Protein AF-A0A246GGW3-F1 (afdb_monomer_lite)

Foldseek 3Di:
DALVVLVVVLCVVDPLVVQLVLLCVQPVPGSDPVPDDSVSSVVSSCVVVPDQDPVNVVVVVVVVVVVVVVVVVVQVVCVVVPQDDPVDCPSVVD

pLDDT: mean 91.03, std 3.78, range [75.56, 97.62]

Secondary structure (DSSP, 8-state):
--HHHHHHHHHHHS-HHHHHHHHHHHHSS-S-GGGS-HHHHHHHHHHHSPPPPHHHHHHHHHHHHHHHHHHHHHHHHHHHTTS-BTTB-TTTT-

Organism: NCBI:txid2906077

Radius of gyration: 23.51 Å; chains: 1; bounding box: 51×29×57 Å

Sequence (94 aa):
MNTQDKINALCSKFSASALSKAVYMETKRTTDITELSREEVEALYTRFFPKKSAIDFLFEMEQERELKRLRSVIIKEAQFIGIYTPESWVTFNR

Structure (mmCIF, N/CA/C/O backbone):
data_AF-A0A246GGW3-F1
#
_entry.id   AF-A0A246GGW3-F1
#
loop_
_atom_site.group_PDB
_atom_site.id
_atom_site.type_symbol
_atom_site.label_atom_id
_atom_site.label_alt_id
_atom_site.label_comp_id
_atom_site.label_asym_id
_atom_site.label_entity_id
_atom_site.label_seq_id
_atom_site.pdbx_PDB_ins_code
_atom_site.Cartn_x
_atom_site.Cartn_y
_atom_site.Cartn_z
_atom_site.occupancy
_atom_site.B_iso_or_equiv
_atom_site.auth_seq_id
_atom_site.auth_comp_id
_atom_site.auth_asym_id
_atom_site.auth_atom_id
_atom_site.pdbx_PDB_model_num
ATOM 1 N N . MET A 1 1 ? 2.718 -4.971 15.854 1.00 75.56 1 MET A N 1
ATOM 2 C CA . MET A 1 1 ? 2.214 -3.616 16.156 1.00 75.56 1 MET A CA 1
ATOM 3 C C . MET A 1 1 ? 1.232 -3.702 17.295 1.00 75.56 1 MET A C 1
ATOM 5 O O . MET A 1 1 ? 0.302 -4.502 17.214 1.00 75.56 1 MET A O 1
ATOM 9 N N . ASN A 1 2 ? 1.458 -2.895 18.325 1.00 90.31 2 ASN A N 1
ATOM 10 C CA . ASN A 1 2 ? 0.482 -2.651 19.375 1.00 90.31 2 ASN A CA 1
ATOM 11 C C . ASN A 1 2 ? -0.686 -1.812 18.813 1.00 90.31 2 ASN A C 1
ATOM 13 O O . ASN A 1 2 ? -0.571 -1.197 17.753 1.00 90.31 2 ASN A O 1
ATOM 17 N N . THR A 1 3 ? -1.808 -1.779 19.526 1.00 89.94 3 THR A N 1
ATOM 18 C CA . THR A 1 3 ? -3.007 -0.989 19.197 1.00 89.94 3 THR A CA 1
ATOM 19 C C . THR A 1 3 ? -2.654 0.481 18.954 1.00 89.94 3 THR A C 1
ATOM 21 O O . THR A 1 3 ? -3.074 1.056 17.954 1.00 89.94 3 THR A O 1
ATOM 24 N N . GLN A 1 4 ? -1.796 1.063 19.801 1.00 91.06 4 GLN A N 1
ATOM 25 C CA . GLN A 1 4 ? -1.368 2.457 19.659 1.00 91.06 4 GLN A CA 1
ATOM 26 C C . GLN A 1 4 ? -0.592 2.708 18.361 1.00 91.06 4 GLN A C 1
ATOM 28 O O . GLN A 1 4 ? -0.801 3.725 17.707 1.00 91.06 4 GLN A O 1
ATOM 33 N N . ASP A 1 5 ? 0.252 1.764 17.936 1.00 92.88 5 ASP A N 1
ATOM 34 C CA . ASP A 1 5 ? 0.987 1.892 16.675 1.00 92.88 5 ASP A CA 1
ATOM 35 C C . ASP A 1 5 ? 0.021 1.916 15.482 1.00 92.88 5 ASP A C 1
ATOM 37 O O . ASP A 1 5 ? 0.244 2.637 14.511 1.00 92.88 5 ASP A O 1
ATOM 41 N N . LYS A 1 6 ? -1.068 1.134 15.548 1.00 92.25 6 LYS A N 1
ATOM 42 C CA . LYS A 1 6 ? -2.093 1.063 14.489 1.00 92.25 6 LYS A CA 1
ATOM 43 C C . LYS A 1 6 ? -2.883 2.359 14.400 1.00 92.25 6 LYS A C 1
ATOM 45 O O . LYS A 1 6 ? -3.092 2.857 13.296 1.00 92.25 6 LYS A O 1
ATOM 50 N N . ILE A 1 7 ? -3.238 2.932 15.548 1.00 91.81 7 ILE A N 1
ATOM 51 C CA . ILE A 1 7 ? -3.861 4.257 15.637 1.00 91.81 7 ILE A CA 1
ATOM 52 C C . ILE A 1 7 ? -2.932 5.316 15.039 1.00 91.81 7 ILE A C 1
ATOM 54 O O . ILE A 1 7 ? -3.346 6.059 14.155 1.00 91.81 7 ILE A O 1
ATOM 58 N N . ASN A 1 8 ? -1.658 5.336 15.437 1.00 93.88 8 ASN A N 1
ATOM 59 C CA . ASN A 1 8 ? -0.682 6.296 14.919 1.00 93.88 8 ASN A CA 1
ATOM 60 C C . ASN A 1 8 ? -0.514 6.174 13.394 1.00 93.88 8 ASN A C 1
ATOM 62 O O . ASN A 1 8 ? -0.479 7.182 12.692 1.00 93.88 8 ASN A O 1
ATOM 66 N N . ALA A 1 9 ? -0.466 4.949 12.865 1.00 92.75 9 ALA A N 1
ATOM 67 C CA . ALA A 1 9 ? -0.391 4.706 11.427 1.00 92.75 9 ALA A CA 1
ATOM 68 C C . ALA A 1 9 ? -1.649 5.191 10.679 1.00 92.75 9 ALA A C 1
ATOM 70 O O . ALA A 1 9 ? -1.533 5.782 9.604 1.00 92.75 9 ALA A O 1
ATOM 71 N N . LEU A 1 10 ? -2.843 4.987 11.246 1.00 92.19 10 LEU A N 1
ATOM 72 C CA . LEU A 1 10 ? -4.099 5.501 10.690 1.00 92.19 10 LEU A CA 1
ATOM 73 C C . LEU A 1 10 ? -4.126 7.037 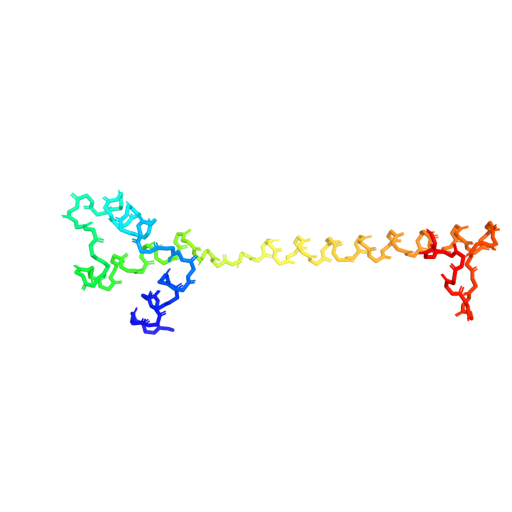10.694 1.00 92.19 10 LEU A C 1
ATOM 75 O O . LEU A 1 10 ? -4.424 7.638 9.662 1.00 92.19 10 LEU A O 1
ATOM 79 N N . CYS A 1 11 ? -3.733 7.666 11.803 1.00 92.69 11 CYS A N 1
ATOM 80 C CA . CYS A 1 11 ? -3.631 9.123 11.930 1.00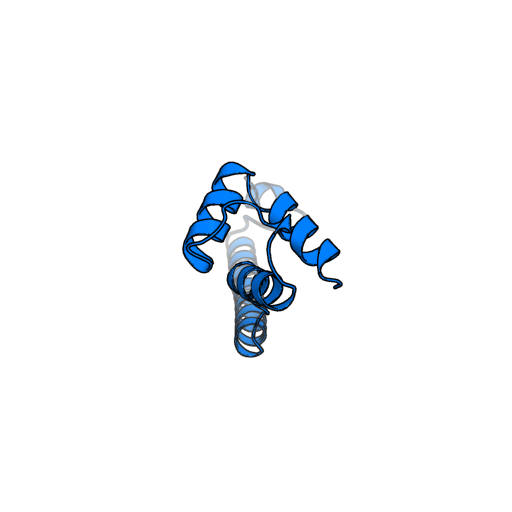 92.69 11 CYS A CA 1
ATOM 81 C C . CYS A 1 11 ? -2.564 9.734 11.008 1.00 92.69 11 CYS A C 1
ATOM 83 O O . CYS A 1 11 ? -2.714 10.866 10.565 1.00 92.69 11 CYS A O 1
ATOM 85 N N . SER A 1 12 ? -1.493 8.999 10.698 1.00 93.62 12 SER A N 1
ATOM 86 C CA . SER A 1 12 ? -0.462 9.458 9.762 1.00 93.62 12 SER A CA 1
ATOM 87 C C . SER A 1 12 ? -0.900 9.361 8.300 1.00 93.62 12 SER A C 1
ATOM 89 O O . SER A 1 12 ? -0.416 10.135 7.477 1.00 93.62 12 SER A O 1
ATOM 91 N N . LYS A 1 13 ? -1.752 8.390 7.950 1.00 91.56 13 LYS A N 1
ATOM 92 C CA . LYS A 1 13 ? -2.182 8.150 6.564 1.00 91.56 13 LYS A CA 1
ATOM 93 C C . LYS A 1 13 ? -3.375 9.013 6.159 1.00 91.56 13 LYS A C 1
ATOM 95 O O . LYS A 1 13 ? -3.495 9.371 4.989 1.00 91.56 13 LYS A O 1
ATOM 100 N N . PHE A 1 14 ? -4.263 9.322 7.100 1.00 93.06 14 PHE A N 1
ATOM 101 C CA . PHE A 1 14 ? -5.519 10.016 6.831 1.00 93.06 14 PHE A CA 1
ATOM 102 C C . PHE A 1 14 ? -5.613 11.329 7.601 1.00 93.06 14 PHE A C 1
ATOM 104 O O . PHE A 1 14 ? -5.144 11.441 8.728 1.00 93.06 14 PHE A O 1
ATOM 111 N N . SER A 1 15 ? -6.284 12.322 7.014 1.00 93.19 15 SER A N 1
ATOM 112 C CA . SER A 1 15 ? -6.654 13.526 7.756 1.00 93.19 15 SER A CA 1
ATOM 113 C C . SER A 1 15 ? -7.637 13.184 8.879 1.00 93.19 15 SER A C 1
ATOM 115 O O . SER A 1 15 ? -8.435 12.250 8.758 1.00 93.19 15 SER A O 1
ATOM 117 N N . ALA A 1 16 ? -7.642 13.984 9.949 1.00 90.44 16 ALA A N 1
ATOM 118 C CA . ALA A 1 16 ? -8.540 13.778 11.087 1.00 90.44 16 ALA A CA 1
ATOM 119 C C . ALA A 1 16 ? -10.024 13.694 10.672 1.00 90.44 16 ALA A C 1
ATOM 121 O O . ALA A 1 16 ? -10.772 12.882 11.208 1.00 90.44 16 ALA A O 1
ATOM 122 N N . SER A 1 17 ? -10.444 14.480 9.672 1.00 92.62 17 SER A N 1
ATOM 123 C CA . SER A 1 17 ? -11.821 14.482 9.160 1.00 92.62 17 SER A CA 1
ATOM 124 C C . SER A 1 17 ? -12.177 13.255 8.316 1.00 92.62 17 SER A C 1
ATOM 126 O O . SER A 1 17 ? -13.335 12.842 8.287 1.00 92.62 17 SER A O 1
ATOM 128 N N . ALA A 1 18 ? -11.212 12.673 7.600 1.00 91.38 18 ALA A N 1
ATOM 129 C CA . ALA A 1 18 ? -11.422 11.434 6.858 1.00 91.38 18 ALA A CA 1
ATOM 130 C C . ALA A 1 18 ? -11.462 10.238 7.815 1.00 91.38 18 ALA A C 1
ATOM 132 O O . ALA A 1 18 ? -12.324 9.369 7.685 1.00 91.38 18 ALA A O 1
ATOM 133 N N . LEU A 1 19 ? -10.569 10.238 8.806 1.00 92.12 19 LEU A N 1
ATOM 134 C CA . LEU A 1 19 ? -10.502 9.195 9.817 1.00 92.12 19 LEU A CA 1
ATOM 135 C C . LEU A 1 19 ? -11.772 9.164 10.669 1.00 92.12 19 LEU A C 1
ATOM 137 O O . LEU A 1 19 ? -12.357 8.100 10.826 1.00 92.12 19 LEU A O 1
ATOM 141 N N . SER A 1 20 ? -12.265 10.316 11.127 1.00 91.81 20 SER A N 1
ATOM 142 C CA . SER A 1 20 ? -13.497 10.387 11.921 1.00 91.81 20 SER A CA 1
ATOM 143 C C . SER A 1 20 ? -14.723 9.861 11.172 1.00 91.81 20 SER A C 1
ATOM 145 O O . SER A 1 20 ? -15.538 9.125 11.730 1.00 91.81 20 SER A O 1
ATOM 147 N N . LYS A 1 21 ? -14.825 10.162 9.872 1.00 92.81 21 LYS A N 1
ATOM 148 C CA . LYS A 1 21 ? -15.858 9.597 8.995 1.00 92.81 21 LYS A CA 1
ATOM 149 C C . LYS A 1 21 ? -15.712 8.086 8.836 1.00 92.81 21 LYS A C 1
ATOM 151 O O . LYS A 1 21 ? -16.720 7.389 8.865 1.00 92.81 21 LYS A O 1
ATOM 156 N N . ALA A 1 22 ? -14.492 7.578 8.664 1.00 90.06 22 ALA A N 1
ATOM 157 C CA . ALA A 1 22 ? -14.238 6.142 8.556 1.00 90.06 22 ALA A CA 1
ATOM 158 C C . ALA A 1 22 ? -14.601 5.401 9.853 1.00 90.06 22 ALA A C 1
ATOM 160 O O . ALA A 1 22 ? -15.311 4.399 9.804 1.00 90.06 22 ALA A O 1
ATOM 161 N N . VAL A 1 23 ? -14.204 5.942 11.008 1.00 92.69 23 VAL A N 1
ATOM 162 C CA . VAL A 1 23 ? -14.546 5.411 12.338 1.00 92.69 23 VAL A CA 1
ATOM 163 C C . VAL A 1 23 ? -16.064 5.357 12.527 1.00 92.69 23 VAL A C 1
ATOM 165 O O . VAL A 1 23 ? -16.605 4.323 12.927 1.00 92.69 23 VAL A O 1
ATOM 168 N N . TYR A 1 24 ? -16.769 6.429 12.162 1.00 91.88 24 TYR A N 1
ATOM 169 C CA . TYR A 1 24 ? -18.228 6.458 12.233 1.00 91.88 24 TYR A CA 1
ATOM 170 C C . TYR A 1 24 ? -18.882 5.496 11.241 1.00 91.88 24 TYR A C 1
ATOM 172 O O . TYR A 1 24 ? -19.892 4.873 11.553 1.00 91.88 24 TYR A O 1
ATOM 180 N N . MET A 1 25 ? -18.318 5.335 10.043 1.00 88.88 25 MET A N 1
ATOM 181 C CA . MET A 1 25 ? -18.847 4.401 9.054 1.00 88.88 25 MET A CA 1
ATOM 182 C C . MET A 1 25 ? -18.760 2.945 9.513 1.00 88.88 25 MET A C 1
ATOM 184 O O . MET A 1 25 ? -19.723 2.218 9.271 1.00 88.88 25 MET A O 1
ATOM 188 N N . GLU A 1 26 ? -17.674 2.556 10.181 1.00 85.44 26 GLU A N 1
ATOM 189 C CA . GLU A 1 26 ? -17.476 1.193 10.690 1.00 85.44 26 GLU A CA 1
ATOM 190 C C . GLU A 1 26 ? -18.250 0.924 11.984 1.00 85.44 26 GLU A C 1
ATOM 192 O O . GLU A 1 26 ? -18.895 -0.113 12.104 1.00 85.44 26 GLU A O 1
ATOM 197 N N . THR A 1 27 ? -18.233 1.852 12.946 1.00 87.00 27 THR A N 1
ATOM 198 C CA . THR A 1 27 ? -18.844 1.605 14.268 1.00 87.00 27 THR A CA 1
ATOM 199 C C . THR A 1 27 ? -20.289 2.059 14.389 1.00 87.00 27 THR A C 1
ATOM 201 O O . THR A 1 27 ? -21.010 1.579 15.261 1.00 87.00 27 THR A O 1
ATOM 204 N N . LYS A 1 28 ? -20.709 3.038 13.575 1.00 88.12 28 LYS A N 1
ATOM 205 C CA . LYS A 1 28 ? -21.986 3.768 13.702 1.00 88.12 28 LYS A CA 1
ATOM 206 C C . LYS A 1 28 ? -22.226 4.396 15.085 1.00 88.12 28 LYS A C 1
ATOM 208 O O . LYS A 1 28 ? -23.343 4.819 15.368 1.00 88.12 28 LYS A O 1
ATOM 213 N N . ARG A 1 29 ? -21.194 4.476 15.934 1.00 90.50 29 ARG A N 1
ATOM 214 C CA . ARG A 1 29 ? -21.293 4.872 17.347 1.00 90.50 29 ARG A CA 1
ATOM 215 C C . ARG A 1 29 ? -20.476 6.116 17.659 1.00 90.50 29 ARG A C 1
ATOM 217 O O . ARG A 1 29 ? -20.979 7.015 18.319 1.00 90.50 29 ARG A O 1
ATOM 224 N N . THR A 1 30 ? -19.229 6.155 17.200 1.00 90.94 30 THR A N 1
ATOM 225 C CA . THR A 1 30 ? -18.281 7.219 17.539 1.00 90.94 30 THR A CA 1
ATOM 226 C C . THR A 1 30 ? -17.566 7.733 16.299 1.00 90.94 30 THR A C 1
ATOM 228 O O . THR A 1 30 ? -17.541 7.083 15.256 1.00 90.94 30 THR A O 1
ATOM 231 N N . THR A 1 31 ? -17.015 8.933 16.408 1.00 90.06 31 THR A N 1
ATOM 232 C CA . THR A 1 31 ? -16.100 9.538 15.436 1.00 90.06 31 THR A CA 1
ATOM 233 C C . THR A 1 31 ? -14.660 9.551 15.942 1.00 90.06 31 THR A C 1
ATOM 235 O O . THR A 1 31 ? -13.761 9.920 15.187 1.00 90.06 31 THR A O 1
ATOM 238 N N . ASP A 1 32 ? -14.437 9.193 17.208 1.00 89.94 32 ASP A N 1
ATOM 239 C CA . ASP A 1 32 ? -13.125 9.199 17.844 1.00 89.94 32 ASP A CA 1
ATOM 240 C C . ASP A 1 32 ? -12.504 7.798 17.800 1.00 89.94 32 ASP A C 1
ATOM 242 O O . ASP A 1 32 ? -13.083 6.814 18.260 1.00 89.94 32 ASP A O 1
ATOM 246 N N . ILE A 1 33 ? -11.302 7.707 17.229 1.00 89.19 33 ILE A N 1
ATOM 247 C CA . ILE A 1 33 ? -10.556 6.451 17.124 1.00 89.19 33 ILE A CA 1
ATOM 248 C C . ILE A 1 33 ? -10.059 5.951 18.489 1.00 89.19 33 ILE A C 1
ATOM 250 O O . ILE A 1 33 ? -9.808 4.760 18.652 1.00 89.19 33 ILE A O 1
ATOM 254 N N . THR A 1 34 ? -9.906 6.838 19.474 1.00 89.12 34 THR A N 1
ATOM 255 C CA . THR A 1 34 ? -9.420 6.484 20.816 1.00 89.12 34 THR A CA 1
ATOM 256 C C . THR A 1 34 ? -10.477 5.770 21.658 1.00 89.12 34 THR A C 1
ATOM 258 O O . THR A 1 34 ? -10.135 5.050 22.592 1.00 89.12 34 THR A O 1
ATOM 261 N N . GLU A 1 35 ? -11.753 5.900 21.285 1.00 90.88 35 GLU A N 1
ATOM 262 C CA . GLU A 1 35 ? -12.888 5.209 21.907 1.00 90.88 35 GLU A CA 1
ATOM 263 C C . GLU A 1 35 ? -13.138 3.806 21.330 1.00 90.88 35 GLU A C 1
ATOM 265 O O . GLU A 1 35 ? -14.121 3.140 21.686 1.00 90.88 35 GLU A O 1
ATOM 270 N N . LEU A 1 36 ? -12.295 3.371 20.393 1.00 90.75 36 LEU A N 1
ATOM 271 C CA . LEU A 1 36 ? -12.374 2.046 19.801 1.00 90.75 36 LEU A CA 1
ATOM 272 C C . LEU A 1 36 ? -11.724 1.004 20.707 1.00 90.75 36 LEU A C 1
ATOM 274 O O . LEU A 1 36 ? -10.630 1.189 21.244 1.00 90.75 36 LEU A O 1
ATOM 278 N N . SER A 1 37 ? -12.385 -0.144 20.808 1.00 91.94 37 SER A N 1
ATOM 279 C CA . SER A 1 37 ? -11.785 -1.365 21.332 1.00 91.94 37 SER A CA 1
ATOM 280 C C . SER A 1 37 ? -10.614 -1.814 20.456 1.00 91.94 37 SER A C 1
ATOM 282 O O . SER A 1 37 ? -10.476 -1.433 19.289 1.00 91.94 37 SER A O 1
ATOM 284 N N . ARG A 1 38 ? -9.757 -2.673 21.009 1.00 92.00 38 ARG A N 1
ATOM 285 C CA . ARG A 1 38 ? -8.619 -3.236 20.272 1.00 92.00 38 ARG A CA 1
ATOM 286 C C . ARG A 1 38 ? -9.076 -3.943 18.995 1.00 92.00 38 ARG A C 1
ATOM 288 O O . ARG A 1 38 ? -8.422 -3.826 17.962 1.00 92.00 38 ARG A O 1
ATOM 295 N N . GLU A 1 39 ? -10.182 -4.668 19.075 1.00 91.44 39 GLU A N 1
ATOM 296 C CA . GLU A 1 39 ? -10.758 -5.451 17.988 1.00 91.44 39 GLU A CA 1
ATOM 297 C C . GLU A 1 39 ? -11.287 -4.537 16.874 1.00 91.44 39 GLU A C 1
ATOM 299 O O . GLU A 1 39 ? -11.048 -4.798 15.694 1.00 91.44 39 GLU A O 1
ATOM 304 N N . GLU A 1 40 ? -11.932 -3.425 17.234 1.00 91.25 40 GLU A N 1
ATOM 305 C CA . GLU A 1 40 ? -12.402 -2.418 16.275 1.00 91.25 40 GLU A CA 1
ATOM 306 C C . GLU A 1 40 ? -11.234 -1.698 15.585 1.00 91.25 40 GLU A C 1
ATOM 308 O O . GLU A 1 40 ? -11.260 -1.510 14.367 1.00 91.25 40 GLU A O 1
ATOM 313 N N . VAL A 1 41 ? -10.177 -1.348 16.330 1.00 93.06 41 VAL A N 1
ATOM 314 C CA . VAL A 1 41 ? -8.947 -0.792 15.743 1.00 93.06 41 VAL A CA 1
ATOM 315 C C . VAL A 1 41 ? -8.316 -1.793 14.775 1.00 93.06 41 VAL A C 1
ATOM 317 O O . VAL A 1 41 ? -7.847 -1.391 13.712 1.00 93.06 41 VAL A O 1
ATOM 320 N N . GLU A 1 42 ? -8.322 -3.089 15.098 1.00 92.31 42 GLU A N 1
ATOM 321 C CA . GLU A 1 42 ? -7.790 -4.130 14.214 1.00 92.31 42 GLU A CA 1
ATOM 322 C C . GLU A 1 42 ? -8.566 -4.227 12.902 1.00 92.31 42 GLU A C 1
ATOM 324 O O . GLU A 1 42 ? -7.972 -4.241 11.818 1.00 92.31 42 GLU A O 1
ATOM 329 N N . ALA A 1 43 ? -9.893 -4.284 12.997 1.00 90.44 43 ALA A N 1
ATOM 330 C CA . ALA A 1 43 ? -10.773 -4.380 11.842 1.00 90.44 43 ALA A CA 1
ATOM 331 C C . ALA A 1 43 ? -10.619 -3.153 10.931 1.00 90.44 43 ALA A C 1
ATOM 333 O O . ALA A 1 43 ? -10.423 -3.289 9.721 1.00 90.44 43 ALA A O 1
ATOM 334 N N . LEU A 1 44 ? -10.608 -1.955 11.521 1.00 91.12 44 LEU A N 1
ATOM 335 C CA . LEU A 1 44 ? -10.396 -0.706 10.797 1.00 91.12 44 LEU A CA 1
ATOM 336 C C . LEU A 1 44 ? -9.010 -0.682 10.133 1.00 91.12 44 LEU A C 1
ATOM 338 O O . LEU A 1 44 ? -8.885 -0.393 8.942 1.00 91.12 44 LEU A O 1
ATOM 342 N N . TYR A 1 45 ? -7.960 -1.032 10.880 1.00 92.81 45 TYR A N 1
ATOM 343 C CA . TYR A 1 45 ? -6.583 -1.026 10.393 1.00 92.81 45 TYR A CA 1
ATOM 344 C C . TYR A 1 45 ? -6.386 -1.981 9.213 1.00 92.81 45 TYR A C 1
ATOM 346 O O . TYR A 1 45 ? -5.856 -1.581 8.180 1.00 92.81 45 TYR A O 1
ATOM 354 N N . THR A 1 46 ? -6.841 -3.229 9.328 1.00 90.38 46 THR A N 1
ATOM 355 C CA . THR A 1 46 ? -6.658 -4.249 8.281 1.00 90.38 46 THR A CA 1
ATOM 356 C C . THR A 1 46 ? -7.361 -3.898 6.970 1.00 90.38 46 THR A C 1
ATOM 358 O O . THR A 1 46 ? -6.859 -4.244 5.901 1.00 90.38 46 THR A O 1
ATOM 361 N N . ARG A 1 47 ? -8.464 -3.144 7.026 1.00 87.00 47 ARG A N 1
ATOM 362 C CA . ARG A 1 47 ? -9.192 -2.668 5.841 1.00 87.00 47 ARG A CA 1
ATOM 363 C C . ARG A 1 47 ? -8.424 -1.600 5.060 1.00 87.00 47 ARG A C 1
ATOM 365 O O . ARG A 1 47 ? -8.455 -1.591 3.833 1.00 87.00 47 ARG A O 1
ATOM 372 N N . PHE A 1 48 ? -7.708 -0.720 5.763 1.00 88.81 48 PHE A N 1
ATOM 373 C CA . PHE A 1 48 ? -6.925 0.365 5.153 1.00 88.81 48 PHE A CA 1
ATOM 374 C C . PHE A 1 48 ? -5.443 0.033 4.941 1.00 88.81 48 PHE A C 1
ATOM 376 O O . PHE A 1 48 ? -4.750 0.744 4.201 1.00 88.81 48 PHE A O 1
ATOM 383 N N . PHE A 1 49 ? -4.964 -1.036 5.570 1.00 89.31 49 PHE A N 1
ATOM 384 C CA . PHE A 1 49 ? -3.623 -1.595 5.434 1.00 89.31 49 PHE A CA 1
ATOM 385 C C . PHE A 1 49 ? -3.721 -3.102 5.153 1.00 89.31 49 PHE A C 1
ATOM 387 O O . PHE A 1 49 ? -3.315 -3.917 5.990 1.00 89.31 49 PHE A O 1
ATOM 394 N N . PRO A 1 50 ? -4.278 -3.494 3.990 1.00 85.38 50 PRO A N 1
ATOM 395 C CA . PRO A 1 50 ? -4.365 -4.897 3.626 1.00 85.38 50 PRO A CA 1
ATOM 396 C C . PRO A 1 50 ? -2.959 -5.490 3.531 1.00 85.38 50 PRO A C 1
ATOM 398 O O . PRO A 1 50 ? -2.036 -4.882 2.981 1.00 85.38 50 PRO A O 1
ATOM 401 N N . LYS A 1 51 ? -2.786 -6.693 4.077 1.00 84.56 51 LYS A N 1
ATOM 402 C CA . LYS A 1 51 ? -1.547 -7.445 3.882 1.00 84.56 51 LYS A CA 1
ATOM 403 C C . LYS A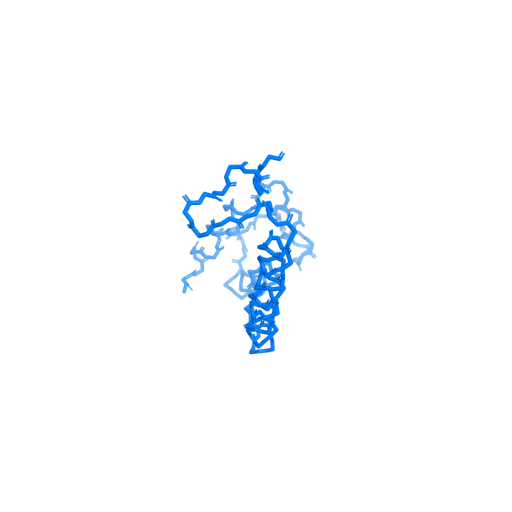 1 51 ? -1.495 -7.897 2.429 1.00 84.56 51 LYS A C 1
ATOM 405 O O . LYS A 1 51 ? -2.464 -8.478 1.947 1.00 84.56 51 LYS A O 1
ATOM 410 N N . LYS A 1 52 ? -0.360 -7.664 1.765 1.00 83.81 52 LYS A N 1
ATOM 411 C CA . LYS A 1 52 ? -0.103 -8.246 0.445 1.00 83.81 52 LYS A CA 1
ATOM 412 C C . LYS A 1 52 ? -0.259 -9.763 0.537 1.00 83.81 52 LYS A C 1
ATOM 414 O O . LYS A 1 52 ? 0.300 -10.395 1.437 1.00 83.81 52 LYS A O 1
ATOM 419 N N . SER A 1 53 ? -1.044 -10.327 -0.367 1.00 85.62 53 SER A N 1
ATOM 420 C CA . SER A 1 53 ? -1.190 -11.767 -0.512 1.00 85.62 53 SER A CA 1
ATOM 421 C C . SER A 1 53 ? 0.034 -12.362 -1.214 1.00 85.62 53 SER A C 1
ATOM 423 O O . SER A 1 53 ? 0.817 -11.660 -1.856 1.00 85.62 53 SER A O 1
ATOM 425 N N . ALA A 1 54 ? 0.191 -13.685 -1.131 1.00 85.69 54 ALA A N 1
ATOM 426 C CA . ALA A 1 54 ? 1.214 -14.383 -1.910 1.00 85.69 54 ALA A CA 1
ATOM 427 C C . ALA A 1 54 ? 1.024 -14.176 -3.426 1.00 85.69 54 ALA A C 1
ATOM 429 O O . ALA A 1 54 ? 2.001 -14.131 -4.168 1.00 85.69 54 ALA A O 1
ATOM 430 N N . ILE A 1 55 ? -0.224 -14.005 -3.877 1.00 88.38 55 ILE A N 1
ATOM 431 C CA . ILE A 1 55 ? -0.552 -13.733 -5.280 1.00 88.38 55 ILE A CA 1
ATOM 432 C C . ILE A 1 55 ? -0.055 -12.344 -5.686 1.00 88.38 55 ILE A C 1
ATOM 434 O O . ILE A 1 55 ? 0.539 -12.216 -6.752 1.00 88.38 55 ILE A O 1
ATOM 438 N N . ASP A 1 56 ? -0.221 -11.333 -4.828 1.00 87.25 56 ASP A N 1
ATOM 439 C CA . ASP A 1 56 ? 0.274 -9.976 -5.103 1.00 87.25 56 ASP A CA 1
ATOM 440 C C . ASP A 1 56 ? 1.795 -9.971 -5.281 1.00 87.25 56 ASP A C 1
ATOM 442 O O . ASP A 1 56 ? 2.313 -9.334 -6.193 1.00 87.25 56 ASP A O 1
ATOM 446 N N . PHE A 1 57 ? 2.514 -10.747 -4.464 1.00 87.38 57 PHE A N 1
ATOM 447 C CA . PHE A 1 57 ? 3.963 -10.891 -4.599 1.00 87.38 57 PHE A CA 1
ATOM 448 C C . PHE A 1 57 ? 4.365 -11.563 -5.920 1.00 87.38 57 PHE A C 1
ATOM 450 O O . PHE A 1 57 ? 5.275 -11.097 -6.602 1.00 87.38 57 PHE A O 1
ATOM 457 N N . LEU A 1 58 ? 3.680 -12.646 -6.305 1.00 91.00 58 LEU A N 1
ATOM 458 C CA . LEU A 1 58 ? 3.933 -13.321 -7.582 1.00 91.00 58 LEU A CA 1
ATOM 459 C C . LEU A 1 58 ? 3.651 -12.402 -8.773 1.00 91.00 58 LEU A C 1
ATOM 461 O O . LEU A 1 58 ? 4.423 -12.384 -9.730 1.00 91.00 58 LEU A O 1
ATOM 465 N N . PHE A 1 59 ? 2.569 -11.626 -8.701 1.00 92.94 59 PHE A N 1
ATOM 466 C CA . PHE A 1 59 ? 2.217 -10.654 -9.725 1.00 92.94 59 PHE A CA 1
ATOM 467 C C . PHE A 1 59 ? 3.267 -9.543 -9.836 1.00 92.94 59 PHE A C 1
ATOM 469 O O . PHE A 1 59 ? 3.717 -9.252 -10.941 1.00 92.94 59 PHE A O 1
ATOM 476 N N . GLU A 1 60 ? 3.708 -8.965 -8.715 1.00 93.00 60 GLU A N 1
ATOM 477 C CA . GLU A 1 60 ? 4.783 -7.962 -8.690 1.00 93.00 60 GLU A CA 1
ATOM 478 C C . GLU A 1 60 ? 6.075 -8.505 -9.310 1.00 93.00 60 GLU A C 1
ATOM 480 O O . GLU A 1 60 ? 6.680 -7.850 -10.157 1.00 93.00 60 GLU A O 1
ATOM 485 N N . MET A 1 61 ? 6.454 -9.738 -8.969 1.00 94.31 61 MET A N 1
ATOM 486 C CA . MET A 1 61 ? 7.655 -10.377 -9.505 1.00 94.31 61 MET A CA 1
ATOM 487 C C . MET A 1 61 ? 7.570 -10.605 -11.026 1.00 94.31 61 MET A C 1
ATOM 489 O O . MET A 1 61 ? 8.560 -10.432 -11.743 1.00 94.31 61 MET A O 1
ATOM 493 N N . GLU A 1 62 ? 6.394 -10.972 -11.539 1.00 95.75 62 GLU A N 1
ATOM 494 C CA . GLU A 1 62 ? 6.179 -11.131 -12.980 1.00 95.75 62 GLU A CA 1
ATOM 495 C C . GLU A 1 62 ? 6.175 -9.778 -13.706 1.00 95.75 62 GLU A C 1
ATOM 497 O O . GLU A 1 62 ? 6.787 -9.648 -14.766 1.00 95.75 62 GLU A O 1
ATOM 502 N N . GLN A 1 63 ? 5.581 -8.740 -13.108 1.00 96.44 63 GLN A N 1
ATOM 503 C CA . GLN A 1 63 ? 5.635 -7.372 -13.635 1.00 96.44 63 GLN A CA 1
ATOM 504 C C . GLN A 1 63 ? 7.074 -6.848 -13.710 1.00 96.44 63 GLN A C 1
ATOM 506 O O . GLN A 1 63 ? 7.465 -6.257 -14.716 1.00 96.44 63 GLN A O 1
ATOM 511 N N . GLU A 1 64 ? 7.895 -7.092 -12.688 1.00 96.75 64 GLU A N 1
ATOM 512 C CA . GLU A 1 64 ? 9.311 -6.710 -12.700 1.00 96.75 64 GLU A CA 1
ATOM 513 C C . GLU A 1 64 ? 10.098 -7.438 -13.796 1.00 96.75 64 GLU A C 1
ATOM 515 O O . GLU A 1 64 ? 10.919 -6.829 -14.495 1.00 96.75 64 GLU A O 1
ATOM 520 N N . ARG A 1 65 ? 9.832 -8.737 -13.979 1.00 96.94 65 ARG A N 1
ATOM 521 C CA . ARG A 1 65 ? 10.436 -9.536 -15.049 1.00 96.94 65 ARG A CA 1
ATOM 522 C C . ARG A 1 65 ? 10.058 -8.992 -16.422 1.00 96.94 65 ARG A C 1
ATOM 524 O O . ARG A 1 65 ? 10.940 -8.817 -17.267 1.00 96.94 65 ARG A O 1
ATOM 531 N N . GLU A 1 66 ? 8.783 -8.693 -16.632 1.00 97.31 66 GLU A N 1
ATOM 532 C CA . GLU A 1 66 ? 8.294 -8.161 -17.900 1.00 97.31 66 GLU A CA 1
ATOM 533 C C . GLU A 1 66 ? 8.845 -6.759 -18.170 1.00 97.31 66 GLU A C 1
ATOM 535 O O . GLU A 1 66 ? 9.345 -6.484 -19.260 1.00 97.31 66 GLU A O 1
ATOM 540 N N . LEU A 1 67 ? 8.885 -5.893 -17.157 1.00 97.56 67 LEU A N 1
ATOM 541 C CA . LEU A 1 67 ? 9.489 -4.568 -17.264 1.00 97.56 67 LEU A CA 1
ATOM 542 C C . LEU A 1 67 ? 10.966 -4.653 -17.664 1.00 97.56 67 LEU 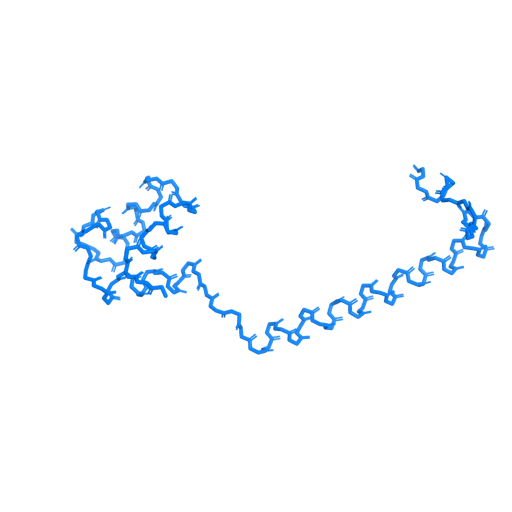A C 1
ATOM 544 O O . LEU A 1 67 ? 11.429 -3.888 -18.514 1.00 97.56 67 LEU A O 1
ATOM 548 N N . LYS A 1 68 ? 11.717 -5.599 -17.087 1.00 97.06 68 LYS A N 1
ATOM 549 C CA . LYS A 1 68 ? 13.107 -5.858 -17.479 1.00 97.06 68 LYS A CA 1
ATOM 550 C C . LYS A 1 68 ? 13.196 -6.311 -18.936 1.00 97.06 68 LYS A C 1
ATOM 552 O O . LYS A 1 68 ? 14.029 -5.784 -19.672 1.00 97.06 68 LYS A O 1
ATOM 557 N N . ARG A 1 69 ? 12.335 -7.241 -19.362 1.00 97.56 69 ARG A N 1
ATOM 558 C CA . ARG A 1 69 ? 12.283 -7.726 -20.748 1.00 97.56 69 ARG A CA 1
ATOM 559 C C . ARG A 1 69 ? 12.021 -6.578 -21.725 1.00 97.56 69 ARG A C 1
ATOM 561 O O . ARG A 1 69 ? 12.766 -6.424 -22.690 1.00 97.56 69 ARG A O 1
ATOM 568 N N . LEU A 1 70 ? 11.019 -5.746 -21.449 1.00 97.62 70 LEU A N 1
ATOM 569 C CA . LEU A 1 70 ? 10.660 -4.592 -22.276 1.00 97.62 70 LEU A CA 1
ATOM 570 C C . LEU A 1 70 ? 11.800 -3.572 -22.362 1.00 97.62 70 LEU A C 1
ATOM 572 O O . LEU A 1 70 ? 12.134 -3.122 -23.455 1.00 97.62 70 LEU A O 1
ATOM 576 N N . ARG A 1 71 ? 12.461 -3.262 -21.238 1.00 95.50 71 ARG A N 1
ATOM 577 C CA . ARG A 1 71 ? 13.648 -2.389 -21.224 1.00 95.50 71 ARG A CA 1
ATOM 578 C C . ARG A 1 71 ? 14.766 -2.935 -22.108 1.00 95.50 71 ARG A C 1
ATOM 580 O O . ARG A 1 71 ? 15.349 -2.178 -22.876 1.00 95.50 71 ARG A O 1
ATOM 587 N N . SER A 1 72 ? 15.043 -4.238 -22.040 1.00 95.56 72 SER A N 1
ATOM 588 C CA . SER A 1 72 ? 16.048 -4.869 -22.902 1.00 95.56 72 SER A CA 1
ATOM 589 C C . SER A 1 72 ? 15.691 -4.773 -24.385 1.00 95.56 72 SER A C 1
ATOM 591 O O . SER A 1 72 ? 16.580 -4.529 -25.197 1.00 95.56 72 SER A O 1
ATOM 593 N N . VAL A 1 73 ? 14.412 -4.923 -24.743 1.00 96.50 73 VAL A N 1
ATOM 594 C CA . VAL A 1 73 ? 13.946 -4.748 -26.128 1.00 96.50 73 VAL A CA 1
ATOM 595 C C . VAL A 1 73 ? 14.169 -3.311 -26.593 1.00 96.50 73 VAL A C 1
ATOM 597 O O . VAL A 1 73 ? 14.822 -3.109 -27.609 1.00 96.50 73 VAL A O 1
ATOM 600 N N . ILE A 1 74 ? 13.707 -2.320 -25.825 1.00 95.38 74 ILE A N 1
ATOM 601 C CA . ILE A 1 74 ? 13.860 -0.897 -26.170 1.00 95.38 74 ILE A CA 1
ATOM 602 C C . ILE A 1 74 ? 15.333 -0.539 -26.369 1.00 95.38 74 ILE A C 1
ATOM 604 O O . ILE A 1 74 ? 15.681 0.108 -27.351 1.00 95.38 74 ILE A O 1
ATOM 608 N N . ILE A 1 75 ? 16.204 -0.991 -25.464 1.00 93.94 75 ILE A N 1
ATOM 609 C CA . ILE A 1 75 ? 17.644 -0.753 -25.563 1.00 93.94 75 ILE A CA 1
ATOM 610 C C . ILE A 1 75 ? 18.206 -1.371 -26.844 1.00 93.94 75 ILE A C 1
ATOM 612 O O . ILE A 1 75 ? 18.938 -0.701 -27.565 1.00 93.94 75 ILE A O 1
ATOM 616 N N . LYS A 1 76 ? 17.852 -2.622 -27.156 1.00 94.88 76 LYS A N 1
ATOM 617 C CA . LYS A 1 76 ? 18.338 -3.309 -28.358 1.00 94.88 76 LYS A CA 1
ATOM 618 C C . LYS A 1 76 ? 17.924 -2.580 -29.637 1.00 94.88 76 LYS A C 1
ATOM 620 O O . LYS A 1 76 ? 18.760 -2.369 -30.513 1.00 94.88 76 LYS A O 1
ATOM 625 N N . GLU A 1 77 ? 16.664 -2.170 -29.728 1.00 95.19 77 GLU A N 1
ATOM 626 C CA . GLU A 1 77 ? 16.165 -1.399 -30.869 1.00 95.19 77 GLU A CA 1
ATOM 627 C C . GLU A 1 77 ? 16.863 -0.035 -30.960 1.00 95.19 77 GLU A C 1
ATOM 629 O O . GLU A 1 77 ? 17.307 0.360 -32.034 1.00 95.19 77 GLU A O 1
ATOM 634 N N . ALA A 1 78 ? 17.057 0.651 -29.829 1.00 92.25 78 ALA A N 1
ATOM 635 C CA . ALA A 1 78 ? 17.761 1.928 -29.765 1.00 92.25 78 ALA A CA 1
ATOM 636 C C . ALA A 1 78 ? 19.234 1.836 -30.206 1.00 92.25 78 ALA A C 1
ATOM 638 O O . ALA A 1 78 ? 19.735 2.759 -30.853 1.00 92.25 78 ALA A O 1
ATOM 639 N N . GLN A 1 79 ? 19.920 0.726 -29.899 1.00 92.38 79 GLN A N 1
ATOM 640 C CA . GLN A 1 79 ? 21.259 0.443 -30.434 1.00 92.38 79 GLN A CA 1
ATOM 641 C C . GLN A 1 79 ? 21.213 0.232 -31.944 1.00 92.38 79 GLN A C 1
ATOM 643 O O . GLN A 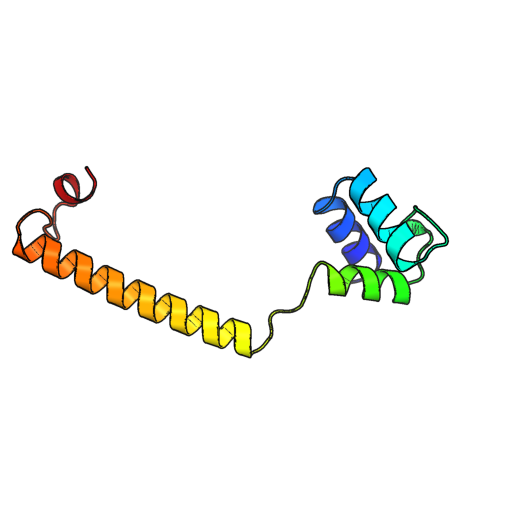1 79 ? 22.041 0.785 -32.662 1.00 92.38 79 GLN A O 1
ATOM 648 N N . PHE A 1 80 ? 20.241 -0.545 -32.429 1.00 93.25 80 PHE A N 1
ATOM 649 C CA . PHE A 1 80 ? 20.104 -0.857 -33.850 1.00 93.25 80 PHE A CA 1
ATOM 650 C C . PHE A 1 80 ? 19.902 0.400 -34.708 1.00 93.25 80 PHE A C 1
ATOM 652 O O . PHE A 1 80 ? 20.538 0.538 -35.750 1.00 93.25 80 PHE A O 1
ATOM 659 N N . ILE A 1 81 ? 19.078 1.347 -34.252 1.00 92.62 81 ILE A N 1
ATOM 660 C CA . ILE A 1 81 ? 18.835 2.618 -34.957 1.00 92.62 81 ILE A CA 1
ATOM 661 C C . ILE A 1 81 ? 19.874 3.710 -34.639 1.00 92.62 81 ILE A C 1
ATOM 663 O O . ILE A 1 81 ? 19.753 4.832 -35.126 1.00 92.62 81 ILE A O 1
ATOM 667 N N . GLY A 1 82 ? 20.888 3.404 -33.822 1.00 89.88 82 GLY A N 1
ATOM 668 C CA . GLY A 1 82 ? 22.015 4.298 -33.537 1.00 89.88 82 GLY A CA 1
ATOM 669 C C . GLY A 1 82 ? 21.724 5.460 -32.580 1.00 89.88 82 GLY A C 1
ATOM 670 O O . GLY A 1 82 ? 22.517 6.397 -32.516 1.00 89.88 82 GLY A O 1
ATOM 671 N N . ILE A 1 83 ? 20.617 5.426 -31.829 1.00 91.38 83 ILE A N 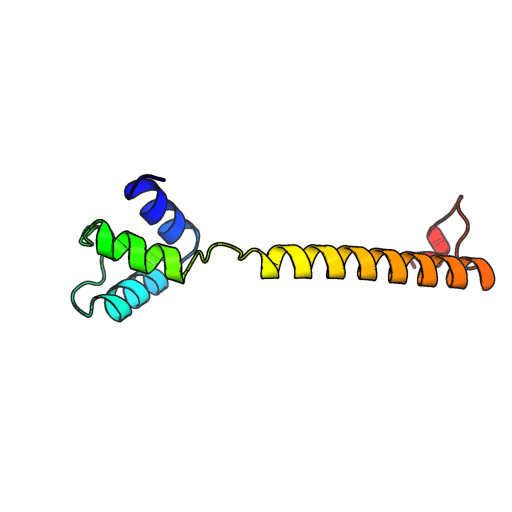1
ATOM 672 C CA . ILE A 1 83 ? 20.271 6.479 -30.851 1.00 91.38 83 ILE A CA 1
ATOM 673 C C . ILE A 1 83 ? 20.775 6.179 -29.434 1.00 91.38 83 ILE A C 1
ATOM 675 O O . ILE A 1 83 ? 20.696 7.039 -28.558 1.00 91.38 83 ILE A O 1
ATOM 679 N N . TYR A 1 84 ? 21.294 4.974 -29.197 1.00 92.00 84 TYR A N 1
ATOM 680 C CA . TYR A 1 84 ? 21.898 4.570 -27.931 1.00 92.00 84 TYR A CA 1
ATOM 681 C C . TYR A 1 84 ? 23.212 3.818 -28.165 1.00 92.00 84 TYR A C 1
ATOM 683 O O . TYR A 1 84 ? 23.276 2.914 -28.998 1.00 92.00 84 TYR A O 1
ATOM 691 N N . THR A 1 85 ? 24.241 4.143 -27.378 1.00 88.12 85 THR A N 1
ATOM 692 C CA . THR A 1 85 ? 25.456 3.328 -27.244 1.00 88.12 85 THR A CA 1
ATOM 693 C C . THR A 1 85 ? 25.745 3.076 -25.762 1.00 88.12 85 THR A C 1
ATOM 695 O O . THR A 1 85 ? 25.362 3.896 -24.924 1.00 88.12 85 THR A O 1
ATOM 698 N N . PRO A 1 86 ? 26.421 1.971 -25.393 1.00 85.00 86 PRO A N 1
ATOM 699 C CA . PRO A 1 86 ? 26.768 1.699 -23.995 1.00 85.00 86 PRO A CA 1
ATOM 700 C C . PRO A 1 86 ? 27.503 2.853 -23.294 1.00 85.00 86 PRO A C 1
ATOM 702 O O . PRO A 1 86 ? 27.360 3.040 -22.088 1.00 85.00 86 PRO A O 1
ATOM 705 N N . GLU A 1 87 ? 28.245 3.653 -24.057 1.00 88.69 87 GLU A N 1
ATOM 706 C CA . GLU A 1 87 ? 29.060 4.770 -23.589 1.00 88.69 87 GLU A CA 1
ATOM 707 C C . GLU A 1 87 ? 28.281 6.095 -23.493 1.00 88.69 87 GLU A C 1
ATOM 709 O O . GLU A 1 87 ? 28.763 7.031 -22.854 1.00 88.69 87 GLU A O 1
ATOM 714 N N . SER A 1 88 ? 27.094 6.213 -24.108 1.00 84.25 88 SER A N 1
ATOM 715 C CA . SER A 1 88 ? 26.324 7.463 -24.131 1.00 84.25 88 SER A CA 1
ATOM 716 C C . SER A 1 88 ? 24.809 7.260 -24.202 1.00 84.25 88 SER A C 1
ATOM 718 O O . SER A 1 88 ? 24.257 6.695 -25.146 1.00 84.25 88 SER A O 1
ATOM 720 N N . TRP A 1 89 ? 24.119 7.845 -23.220 1.00 89.38 89 TRP A N 1
ATOM 721 C CA . TRP A 1 89 ? 22.655 7.882 -23.127 1.00 89.38 89 TRP A CA 1
ATOM 722 C C . TRP A 1 89 ? 22.047 9.201 -23.630 1.00 89.38 89 TRP A C 1
ATOM 724 O O . TRP A 1 89 ? 20.836 9.389 -23.559 1.00 89.38 89 TRP A O 1
ATOM 734 N N . VAL A 1 90 ? 22.871 10.141 -24.106 1.00 88.38 90 VAL A N 1
ATOM 735 C CA . VAL A 1 90 ? 22.453 11.532 -24.360 1.00 88.38 90 VAL A CA 1
ATOM 736 C C . VAL A 1 90 ? 21.367 11.627 -25.430 1.00 88.38 90 VAL A C 1
ATOM 738 O O . VAL A 1 90 ? 20.393 12.349 -25.245 1.00 88.38 90 VAL A O 1
ATOM 741 N N . THR A 1 91 ? 21.517 10.901 -26.536 1.00 87.06 91 THR A N 1
ATOM 742 C CA . THR A 1 91 ? 20.533 10.904 -27.627 1.00 87.06 91 THR A CA 1
ATOM 743 C C . THR A 1 91 ? 19.284 10.099 -27.265 1.00 87.06 91 THR A C 1
ATOM 745 O O . THR A 1 91 ? 18.191 10.469 -27.671 1.00 87.06 91 THR A O 1
ATOM 748 N N . PHE A 1 92 ? 19.432 9.045 -26.460 1.00 88.88 92 PHE A N 1
ATOM 749 C CA . PHE A 1 92 ? 18.328 8.196 -26.013 1.00 88.88 92 PHE A CA 1
ATOM 750 C C . PHE A 1 92 ? 17.405 8.883 -24.991 1.00 88.88 92 PHE A C 1
ATOM 752 O O . PHE A 1 92 ? 16.208 8.625 -24.987 1.00 88.88 92 PHE A O 1
ATOM 759 N N . ASN A 1 93 ? 17.952 9.746 -24.125 1.00 87.69 93 ASN A N 1
ATOM 760 C CA . ASN A 1 93 ? 17.215 10.422 -23.044 1.00 87.69 93 ASN A CA 1
ATOM 761 C C . ASN A 1 93 ? 16.710 11.834 -23.400 1.00 87.69 93 ASN A C 1
ATOM 763 O O . ASN A 1 93 ? 16.196 12.525 -22.518 1.00 87.69 93 ASN A O 1
ATOM 767 N N . ARG A 1 94 ? 16.932 12.300 -24.632 1.00 80.88 94 ARG A N 1
ATOM 768 C CA . ARG A 1 94 ? 16.372 13.567 -25.125 1.00 80.88 94 ARG A CA 1
ATOM 769 C C . ARG A 1 94 ? 14.919 13.390 -25.533 1.00 80.88 94 ARG A C 1
ATOM 771 O O . ARG A 1 94 ? 14.153 14.338 -25.262 1.00 80.88 94 ARG A O 1
#